Protein AF-A0A0F9NZF8-F1 (afdb_monomer_lite)

pLDDT: mean 92.06, std 8.43, range [43.84, 97.69]

Radius of gyration: 11.47 Å; chains: 1; bounding box: 30×20×28 Å

Secondary structure (DSSP, 8-state):
--HHHHHHHHHHSTTTTTTSHHHHHHHT--GGGEEEEEETTEEEEEESS--GGG----EEEETTT--EESS--

Organism: NCBI:txid412755

Structure (mmCIF, N/CA/C/O backbone):
data_AF-A0A0F9NZF8-F1
#
_entry.id   AF-A0A0F9NZF8-F1
#
loop_
_atom_site.group_PDB
_atom_site.id
_atom_site.type_symbol
_atom_site.label_atom_id
_atom_site.label_alt_id
_atom_site.label_comp_id
_atom_site.label_asym_id
_atom_site.label_entity_id
_atom_site.label_seq_id
_atom_site.pdbx_PDB_ins_code
_atom_site.Cartn_x
_atom_site.Cartn_y
_atom_site.Cartn_z
_atom_site.occupancy
_atom_site.B_iso_or_equiv
_atom_site.auth_seq_id
_atom_site.auth_comp_id
_atom_site.auth_asym_id
_atom_site.auth_atom_id
_atom_site.pdbx_PDB_model_num
ATOM 1 N N . MET A 1 1 ? -4.154 12.960 3.075 1.00 92.06 1 MET A N 1
ATOM 2 C CA . MET A 1 1 ? -3.450 11.668 3.042 1.00 92.06 1 MET A CA 1
ATOM 3 C C . MET A 1 1 ? -2.567 11.608 1.809 1.00 92.06 1 MET A C 1
ATOM 5 O O . MET A 1 1 ? -3.067 11.467 0.699 1.00 92.06 1 MET A O 1
ATOM 9 N N . THR A 1 2 ? -1.262 11.744 1.998 1.00 96.44 2 THR A N 1
ATOM 10 C CA . THR A 1 2 ? -0.234 11.498 0.980 1.00 96.44 2 THR A CA 1
ATOM 11 C C . THR A 1 2 ? 0.314 10.068 1.109 1.00 96.44 2 THR A C 1
ATOM 13 O O . THR A 1 2 ? 0.152 9.442 2.159 1.00 96.44 2 THR A O 1
ATOM 16 N N . PRO A 1 3 ? 1.017 9.523 0.095 1.00 96.81 3 PRO A N 1
ATOM 17 C CA . PRO A 1 3 ? 1.690 8.229 0.235 1.00 96.81 3 PRO A CA 1
ATOM 18 C C . PRO A 1 3 ? 2.679 8.178 1.409 1.00 96.81 3 PRO A C 1
ATOM 20 O O . PRO A 1 3 ? 2.796 7.149 2.070 1.00 96.81 3 PRO A O 1
ATOM 23 N N . ALA A 1 4 ? 3.379 9.282 1.689 1.00 96.38 4 ALA A N 1
ATOM 24 C CA . ALA A 1 4 ? 4.326 9.363 2.800 1.00 96.38 4 ALA A CA 1
ATOM 25 C C . ALA A 1 4 ? 3.617 9.348 4.164 1.00 96.38 4 ALA A C 1
ATOM 27 O O . ALA A 1 4 ? 4.051 8.640 5.069 1.00 96.38 4 ALA A O 1
ATOM 28 N N . GLU A 1 5 ? 2.502 10.072 4.293 1.00 96.44 5 GLU A N 1
ATOM 29 C CA . GLU A 1 5 ? 1.658 10.033 5.494 1.00 96.44 5 GLU A CA 1
ATOM 30 C C . GLU A 1 5 ? 1.108 8.625 5.737 1.00 96.44 5 GLU A C 1
ATOM 32 O O . GLU A 1 5 ? 1.228 8.108 6.846 1.00 96.44 5 GLU A O 1
ATOM 37 N N . LEU A 1 6 ? 0.580 7.971 4.694 1.00 96.75 6 LEU A N 1
ATOM 38 C CA . LEU A 1 6 ? 0.046 6.614 4.804 1.00 96.75 6 LEU A CA 1
ATOM 39 C C . LEU A 1 6 ? 1.136 5.619 5.215 1.00 96.75 6 LEU A C 1
ATOM 41 O O . LEU A 1 6 ? 0.913 4.802 6.105 1.00 96.75 6 LEU A O 1
ATOM 45 N N . LYS A 1 7 ? 2.336 5.723 4.627 1.00 96.69 7 LYS A N 1
ATOM 46 C CA . LYS A 1 7 ? 3.502 4.936 5.044 1.00 96.69 7 LYS A CA 1
ATOM 47 C C . LYS A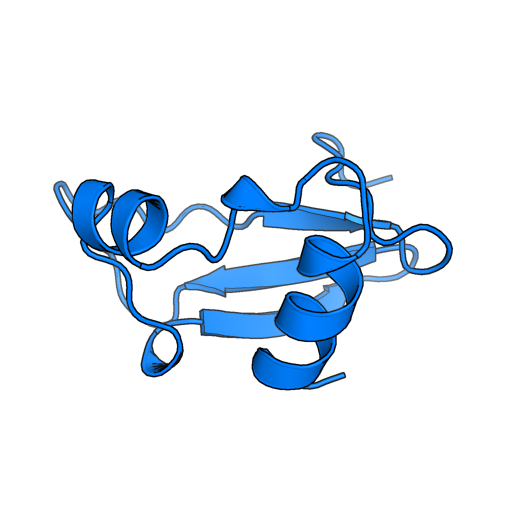 1 7 ? 3.785 5.099 6.534 1.00 96.69 7 LYS A C 1
ATOM 49 O O . LYS A 1 7 ? 3.917 4.095 7.226 1.00 96.69 7 LYS A O 1
ATOM 54 N N . ASN A 1 8 ? 3.857 6.337 7.024 1.00 96.44 8 ASN A N 1
ATOM 55 C CA . ASN A 1 8 ? 4.183 6.606 8.424 1.00 96.44 8 ASN A CA 1
ATOM 56 C C . ASN A 1 8 ? 3.157 5.988 9.384 1.00 96.44 8 ASN A C 1
ATOM 58 O O . ASN A 1 8 ? 3.545 5.503 10.442 1.00 96.44 8 ASN A O 1
ATOM 62 N N . GLN A 1 9 ? 1.873 5.981 9.017 1.00 96.44 9 GLN A N 1
ATOM 63 C CA . GLN A 1 9 ? 0.816 5.358 9.819 1.00 96.44 9 GLN A CA 1
ATOM 64 C C . GLN A 1 9 ? 0.898 3.825 9.785 1.00 96.44 9 GLN A C 1
ATOM 66 O O . GLN A 1 9 ? 0.868 3.168 10.823 1.00 96.44 9 GLN A O 1
ATOM 71 N N . VAL A 1 10 ? 1.070 3.243 8.596 1.00 95.94 10 VAL A N 1
ATOM 72 C CA . VAL A 1 10 ? 1.172 1.785 8.411 1.00 95.94 10 VAL A CA 1
ATOM 73 C C . VAL A 1 10 ? 2.409 1.211 9.114 1.00 95.94 10 VAL A C 1
ATOM 75 O O . VAL A 1 10 ? 2.339 0.136 9.710 1.00 95.94 10 VAL A O 1
ATOM 78 N N . GLU A 1 11 ? 3.529 1.939 9.106 1.00 95.31 11 GLU A N 1
ATOM 79 C CA . GLU A 1 11 ? 4.776 1.554 9.783 1.00 95.31 11 GLU A CA 1
ATOM 80 C C . GLU A 1 11 ? 4.680 1.519 11.312 1.00 95.31 11 GLU A C 1
ATOM 82 O O . GLU A 1 11 ? 5.422 0.772 11.951 1.00 95.31 11 GLU A O 1
ATOM 87 N N . GLN A 1 12 ? 3.734 2.251 11.899 1.00 93.19 12 GLN A N 1
ATOM 88 C CA . GLN A 1 12 ? 3.440 2.194 13.335 1.00 93.19 12 GLN A CA 1
ATOM 89 C C . GLN A 1 12 ? 2.526 1.014 13.702 1.00 93.19 12 GLN A C 1
ATOM 91 O O . GLN A 1 12 ? 2.378 0.679 14.877 1.00 93.19 12 GLN A O 1
ATOM 96 N N . GLY A 1 13 ? 1.901 0.381 12.706 1.00 90.75 13 GLY A N 1
ATOM 97 C CA . GLY A 1 13 ? 0.900 -0.660 12.888 1.00 90.75 13 GLY A CA 1
ATOM 98 C C . GLY A 1 13 ? 1.416 -2.090 12.710 1.00 90.75 13 GLY A C 1
ATOM 99 O O . GLY A 1 13 ? 2.607 -2.400 12.777 1.00 90.75 13 GLY A O 1
ATOM 100 N N . LYS A 1 14 ? 0.469 -3.004 12.462 1.00 87.88 14 LYS A N 1
ATOM 101 C CA . LYS A 1 14 ? 0.755 -4.432 12.237 1.00 87.88 14 LYS A CA 1
ATOM 102 C C . LYS A 1 14 ? 1.430 -4.695 10.888 1.00 87.88 14 LYS A C 1
ATOM 104 O O . LYS A 1 14 ? 2.251 -5.602 10.784 1.00 87.88 14 LYS A O 1
ATOM 109 N N . ASP A 1 15 ? 1.137 -3.873 9.884 1.00 90.62 15 ASP A N 1
ATOM 110 C CA . ASP A 1 15 ? 1.661 -3.998 8.520 1.00 90.62 15 ASP A CA 1
ATOM 111 C C . ASP A 1 15 ? 2.982 -3.234 8.316 1.00 90.62 15 ASP A C 1
ATOM 113 O O . ASP A 1 15 ? 3.330 -2.838 7.202 1.00 90.62 15 ASP A O 1
ATOM 117 N N . ARG A 1 16 ? 3.773 -3.069 9.385 1.00 92.25 16 ARG A N 1
ATOM 118 C CA . ARG A 1 16 ? 4.981 -2.230 9.395 1.00 92.25 16 ARG A CA 1
ATOM 119 C C . ARG A 1 16 ? 6.052 -2.571 8.360 1.00 92.25 16 ARG A C 1
ATOM 121 O O . ARG A 1 16 ? 6.926 -1.763 8.068 1.00 92.25 16 ARG A O 1
ATOM 128 N N . PHE A 1 17 ? 6.000 -3.774 7.797 1.00 93.44 17 PHE A N 1
ATOM 129 C CA . PHE A 1 17 ? 6.957 -4.233 6.796 1.00 93.44 17 PHE A CA 1
ATOM 130 C C . PHE A 1 17 ? 6.566 -3.879 5.354 1.00 93.44 17 PHE A C 1
ATOM 132 O O . PHE A 1 17 ? 7.399 -4.030 4.455 1.00 93.44 17 PHE A O 1
ATOM 139 N N . PHE A 1 18 ? 5.338 -3.398 5.124 1.00 94.38 18 PHE A N 1
ATOM 140 C CA . PHE A 1 18 ? 4.783 -3.158 3.790 1.00 94.38 18 PHE A CA 1
ATOM 141 C C . PHE A 1 18 ? 5.610 -2.141 2.989 1.00 94.38 18 PHE A C 1
ATOM 143 O O . PHE A 1 18 ? 6.012 -2.412 1.859 1.00 94.38 18 PHE A O 1
ATOM 150 N N . PHE A 1 19 ? 5.942 -1.005 3.606 1.00 95.06 19 PHE A N 1
ATOM 151 C CA . PHE A 1 19 ? 6.709 0.080 2.983 1.00 95.06 19 PHE A CA 1
ATOM 152 C C . PHE A 1 19 ? 8.216 0.011 3.249 1.00 95.06 19 PHE A C 1
ATOM 154 O O . PHE A 1 19 ? 8.948 0.963 2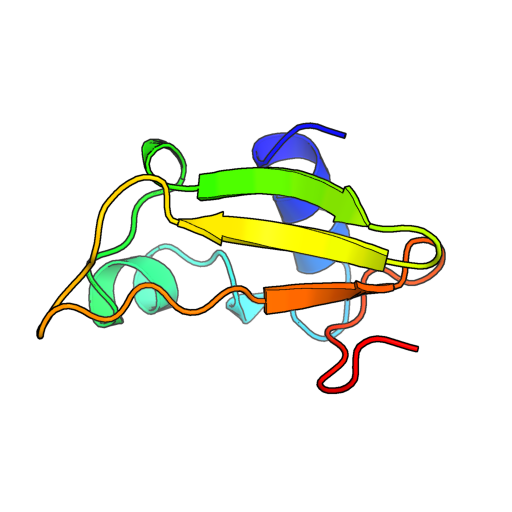.965 1.00 95.06 19 PHE A O 1
ATOM 161 N N . THR A 1 20 ? 8.724 -1.112 3.764 1.00 95.06 20 THR A N 1
ATOM 162 C CA . THR A 1 20 ? 10.173 -1.245 3.936 1.00 95.06 20 THR A CA 1
ATOM 163 C C . THR A 1 20 ? 10.867 -1.260 2.582 1.00 95.06 20 THR A C 1
ATOM 165 O O . THR A 1 20 ? 10.363 -1.804 1.596 1.00 95.06 20 THR A O 1
ATOM 168 N N . ARG A 1 21 ? 12.084 -0.709 2.536 1.00 94.25 21 ARG A N 1
ATOM 169 C CA . ARG A 1 21 ? 12.907 -0.704 1.318 1.00 94.25 21 ARG A CA 1
ATOM 170 C C . ARG A 1 21 ? 13.090 -2.111 0.742 1.00 94.25 21 ARG A C 1
ATOM 172 O O . ARG A 1 21 ? 13.109 -2.257 -0.475 1.00 94.25 21 ARG A O 1
ATOM 179 N N . LYS A 1 22 ? 13.207 -3.131 1.603 1.00 95.38 22 LYS A N 1
ATOM 180 C CA . LYS A 1 22 ? 13.330 -4.538 1.194 1.00 95.38 22 LYS A CA 1
ATOM 181 C C . LYS A 1 22 ? 12.071 -5.014 0.469 1.00 95.38 22 LYS A C 1
ATOM 183 O O . LYS A 1 22 ? 12.194 -5.522 -0.640 1.00 95.38 22 LYS A O 1
ATOM 188 N N . THR A 1 23 ? 10.894 -4.811 1.062 1.00 93.88 23 THR A N 1
ATOM 189 C CA . THR A 1 23 ? 9.612 -5.210 0.463 1.00 93.88 23 THR A CA 1
ATOM 190 C C . THR A 1 23 ? 9.364 -4.472 -0.847 1.00 93.88 23 THR A C 1
ATOM 192 O O . THR A 1 23 ? 9.126 -5.112 -1.864 1.00 93.88 23 THR A O 1
ATOM 195 N N . MET A 1 24 ? 9.504 -3.143 -0.867 1.00 94.06 24 MET A N 1
ATOM 196 C CA . MET A 1 24 ? 9.306 -2.371 -2.098 1.00 94.06 24 MET A CA 1
ATOM 197 C C . MET A 1 24 ? 10.271 -2.817 -3.201 1.00 94.06 24 MET A C 1
ATOM 199 O O . MET A 1 24 ? 9.832 -3.125 -4.303 1.00 94.06 24 MET A O 1
ATOM 203 N N . ARG A 1 25 ? 11.571 -2.962 -2.899 1.00 93.75 25 ARG A N 1
ATOM 204 C CA . ARG A 1 25 ? 12.562 -3.438 -3.877 1.00 93.75 25 ARG A CA 1
ATOM 205 C C . ARG A 1 25 ? 12.236 -4.834 -4.405 1.00 93.75 25 ARG A C 1
ATOM 207 O O . ARG A 1 25 ? 12.420 -5.065 -5.593 1.00 93.75 25 ARG A O 1
ATOM 214 N N . PHE A 1 26 ? 11.768 -5.742 -3.548 1.00 91.75 26 PHE A N 1
ATOM 215 C CA . PHE A 1 26 ? 11.379 -7.094 -3.955 1.00 91.75 26 PHE A CA 1
ATOM 216 C C . PHE A 1 26 ? 10.287 -7.067 -5.035 1.00 91.75 26 PHE A C 1
ATOM 218 O O . PHE A 1 26 ? 10.379 -7.796 -6.017 1.00 91.75 26 PHE A O 1
ATOM 225 N N . PHE A 1 27 ? 9.312 -6.165 -4.905 1.00 89.56 27 PHE A N 1
ATOM 226 C CA . PHE A 1 27 ? 8.254 -5.989 -5.903 1.00 89.56 27 PHE A CA 1
ATOM 227 C C . PHE A 1 27 ? 8.637 -5.077 -7.080 1.00 89.56 27 PHE A C 1
ATOM 229 O O . PHE A 1 27 ? 7.881 -5.004 -8.040 1.00 89.56 27 PHE A O 1
ATOM 236 N N . GLY A 1 28 ? 9.796 -4.410 -7.050 1.00 92.56 28 GLY A N 1
ATOM 237 C CA . GLY A 1 28 ? 10.170 -3.397 -8.049 1.00 92.56 28 GLY A CA 1
ATOM 238 C C . GLY A 1 28 ? 9.512 -2.029 -7.817 1.00 92.56 28 GLY A C 1
ATOM 239 O O . GLY A 1 28 ? 9.457 -1.203 -8.722 1.00 92.56 28 GLY A O 1
ATOM 240 N N . ASP A 1 29 ? 9.014 -1.781 -6.607 1.00 93.88 29 ASP A N 1
ATOM 241 C CA . ASP A 1 29 ? 8.341 -0.549 -6.209 1.00 93.88 29 ASP A CA 1
ATOM 242 C C . ASP A 1 29 ? 9.298 0.503 -5.627 1.00 93.88 29 ASP A C 1
ATOM 244 O O . ASP A 1 29 ? 10.369 0.218 -5.082 1.00 93.88 29 ASP A O 1
ATOM 248 N N . THR A 1 30 ? 8.840 1.755 -5.662 1.00 95.06 30 THR A N 1
ATOM 249 C CA . THR A 1 30 ? 9.405 2.868 -4.889 1.00 95.06 30 THR A CA 1
ATOM 250 C C . THR A 1 30 ? 8.278 3.740 -4.345 1.00 95.06 30 THR A C 1
ATOM 252 O O . THR A 1 30 ? 7.192 3.780 -4.919 1.00 95.06 30 THR A O 1
ATOM 255 N N . MET A 1 31 ? 8.541 4.529 -3.296 1.00 95.50 31 MET A N 1
ATOM 256 C CA . MET A 1 31 ? 7.540 5.472 -2.769 1.00 95.50 31 MET A CA 1
ATOM 257 C C . MET A 1 31 ? 7.013 6.461 -3.816 1.00 95.50 31 MET A C 1
ATOM 259 O O . MET A 1 31 ? 5.868 6.891 -3.726 1.00 95.50 31 MET A O 1
ATOM 263 N N . ARG A 1 32 ? 7.823 6.804 -4.827 1.00 95.44 32 ARG A N 1
ATOM 264 C CA . ARG A 1 32 ? 7.414 7.701 -5.918 1.00 95.44 32 ARG A CA 1
ATOM 265 C C . ARG A 1 32 ? 6.345 7.071 -6.817 1.00 95.44 32 ARG A C 1
ATOM 267 O O . ARG A 1 32 ? 5.493 7.802 -7.327 1.00 95.44 32 ARG A O 1
ATOM 274 N N . ASN 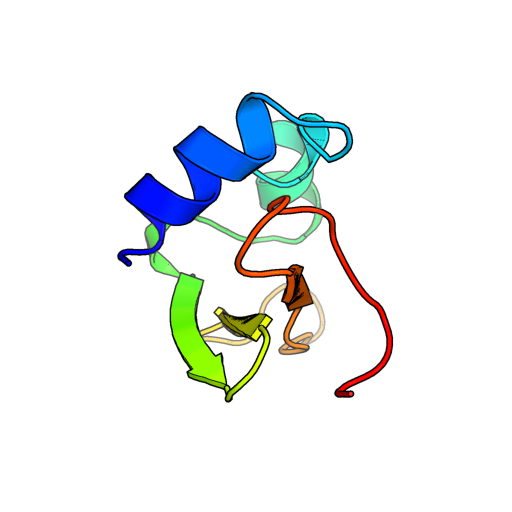A 1 33 ? 6.373 5.743 -6.967 1.00 95.56 33 ASN A N 1
ATOM 275 C CA . ASN A 1 33 ? 5.417 4.990 -7.778 1.00 95.56 33 ASN A CA 1
ATOM 276 C C . ASN A 1 33 ? 4.037 4.871 -7.117 1.00 95.56 33 ASN A C 1
ATOM 278 O O . ASN A 1 33 ? 3.055 4.594 -7.796 1.00 95.56 33 ASN A O 1
ATOM 282 N N . TYR A 1 34 ? 3.931 5.109 -5.812 1.00 96.56 34 TYR A N 1
ATOM 283 C CA . TYR A 1 34 ? 2.647 5.040 -5.133 1.00 96.56 34 TYR A CA 1
ATOM 284 C C . TYR A 1 34 ? 1.841 6.330 -5.266 1.00 96.56 34 TYR A C 1
ATOM 286 O O . TYR A 1 34 ? 2.361 7.447 -5.155 1.00 96.56 34 TYR A O 1
ATOM 294 N N . GLY A 1 35 ? 0.542 6.158 -5.478 1.00 97.19 35 GLY A N 1
ATOM 295 C CA . GLY A 1 35 ? -0.487 7.156 -5.241 1.00 97.19 35 GLY A CA 1
ATOM 296 C C . GLY A 1 35 ? -1.443 6.668 -4.157 1.00 97.19 35 GLY A C 1
ATOM 297 O O . GLY A 1 35 ? -1.577 5.469 -3.923 1.00 97.19 35 GLY A O 1
ATOM 298 N N . VAL A 1 36 ? -2.094 7.608 -3.480 1.00 97.69 36 VAL A N 1
ATOM 299 C CA . VAL A 1 36 ? -3.172 7.313 -2.533 1.00 97.69 36 VAL A CA 1
ATOM 300 C C . VAL A 1 36 ? -4.412 8.036 -3.016 1.00 97.69 36 VAL A C 1
ATOM 302 O O . VAL A 1 36 ? -4.327 9.201 -3.406 1.00 97.69 36 VAL A O 1
ATOM 305 N N . LYS A 1 37 ? -5.551 7.350 -3.010 1.00 96.19 37 LYS A N 1
ATOM 306 C CA . LYS A 1 37 ? -6.855 7.966 -3.237 1.00 96.19 37 LYS A CA 1
ATOM 307 C C . LYS A 1 37 ? -7.819 7.596 -2.121 1.00 96.19 37 LYS A C 1
ATOM 309 O O . LYS A 1 37 ? -7.701 6.539 -1.496 1.00 96.19 37 LYS A O 1
ATOM 314 N N . ASP A 1 38 ? -8.758 8.496 -1.883 1.00 96.19 38 ASP A N 1
ATOM 315 C CA . ASP A 1 38 ? -9.898 8.227 -1.025 1.00 96.19 38 ASP A CA 1
ATOM 316 C C . ASP A 1 38 ? -10.830 7.230 -1.728 1.00 96.19 38 ASP A C 1
ATOM 318 O O . ASP A 1 38 ? -11.213 7.449 -2.879 1.00 96.19 38 ASP A O 1
ATOM 322 N N . ALA A 1 39 ? -11.145 6.122 -1.062 1.00 94.81 39 ALA A N 1
ATOM 323 C CA . ALA A 1 39 ? -12.057 5.100 -1.558 1.00 94.81 39 ALA A CA 1
ATOM 324 C C . ALA A 1 39 ? -13.140 4.776 -0.512 1.00 94.81 39 ALA A C 1
ATOM 326 O O . ALA A 1 39 ? -13.463 3.614 -0.285 1.00 94.81 39 ALA A O 1
ATOM 327 N N . GLY A 1 40 ? -13.690 5.806 0.142 1.00 93.75 40 GLY A N 1
ATOM 328 C CA . GLY A 1 40 ? -14.785 5.661 1.103 1.00 93.75 40 GLY A CA 1
ATOM 329 C C . GLY A 1 40 ? -14.269 5.341 2.501 1.00 93.75 40 GLY A C 1
ATOM 330 O O . GLY A 1 40 ? -13.675 6.199 3.155 1.00 93.75 40 GLY A O 1
ATOM 331 N N . GLU A 1 41 ? -14.479 4.117 2.978 1.00 94.00 41 GLU A N 1
ATOM 332 C CA . GLU A 1 41 ? -14.016 3.689 4.310 1.00 94.00 41 GLU A CA 1
ATOM 333 C C . GLU A 1 41 ? -12.513 3.378 4.363 1.00 94.00 41 GLU A C 1
ATOM 335 O O . GLU A 1 41 ? -11.924 3.269 5.442 1.00 94.00 41 GLU A O 1
ATOM 340 N N . VAL A 1 42 ? -11.872 3.283 3.195 1.00 96.06 42 VAL A N 1
ATOM 341 C CA . VAL A 1 42 ? -10.471 2.885 3.050 1.00 96.06 42 VAL A CA 1
ATOM 342 C C . VAL A 1 42 ? -9.656 3.917 2.271 1.00 96.06 42 VAL A C 1
ATOM 344 O O . VAL A 1 42 ? -10.166 4.686 1.454 1.00 96.06 42 VAL A O 1
ATOM 347 N N . TRP A 1 43 ? -8.348 3.907 2.509 1.00 96.88 43 TRP A N 1
ATOM 348 C CA . TRP A 1 43 ? -7.355 4.474 1.608 1.00 96.88 43 TRP A CA 1
ATOM 349 C C . TRP A 1 43 ? -6.964 3.423 0.574 1.00 96.88 43 TRP A C 1
ATOM 351 O O . TRP A 1 43 ? -6.480 2.351 0.940 1.00 96.88 43 TRP A O 1
ATOM 361 N N . GLU A 1 44 ? -7.128 3.729 -0.712 1.00 96.56 44 GLU A N 1
ATOM 362 C CA . GLU A 1 44 ? -6.572 2.898 -1.778 1.00 96.56 44 GLU A CA 1
ATOM 363 C C . GLU A 1 44 ? -5.165 3.394 -2.124 1.00 96.56 44 GLU A C 1
ATOM 365 O O . GLU A 1 44 ? -4.980 4.509 -2.617 1.00 96.56 44 GLU A O 1
ATOM 370 N N . LEU A 1 45 ? -4.175 2.540 -1.879 1.00 96.38 45 LEU A N 1
ATOM 371 C CA . LEU A 1 45 ? -2.810 2.683 -2.354 1.00 96.38 45 LEU A CA 1
ATOM 372 C C . LEU A 1 45 ? -2.707 2.019 -3.729 1.00 96.38 45 LEU A C 1
ATOM 374 O O . LEU A 1 45 ? -2.677 0.793 -3.833 1.00 96.38 45 LEU A O 1
ATOM 378 N N . TYR A 1 46 ? -2.630 2.827 -4.777 1.00 95.19 46 TYR A N 1
ATOM 379 C CA . TYR A 1 46 ? -2.477 2.347 -6.147 1.00 95.19 46 TYR A CA 1
ATOM 380 C C . TYR A 1 46 ? -1.060 2.610 -6.659 1.00 95.19 46 TYR A C 1
ATOM 382 O O . TYR A 1 46 ? -0.341 3.489 -6.168 1.00 95.19 46 TYR A O 1
ATOM 390 N N . ARG A 1 47 ? -0.654 1.846 -7.671 1.00 95.19 47 ARG A N 1
ATOM 391 C CA . ARG A 1 47 ? 0.608 2.051 -8.386 1.00 95.19 47 ARG A CA 1
ATOM 392 C C . ARG A 1 47 ? 0.365 2.927 -9.607 1.00 95.19 47 ARG A C 1
ATOM 394 O O . ARG A 1 47 ? -0.558 2.670 -10.373 1.00 95.19 47 ARG A O 1
ATOM 401 N N . LYS A 1 48 ? 1.186 3.959 -9.789 1.00 95.00 48 LYS A N 1
ATOM 402 C CA . LYS A 1 48 ? 1.123 4.871 -10.942 1.00 95.00 48 LYS A CA 1
ATOM 403 C C . LYS A 1 48 ? 1.629 4.199 -12.213 1.00 95.00 48 LYS A C 1
ATOM 405 O O . LYS A 1 48 ? 1.091 4.433 -13.288 1.00 95.00 48 LYS A O 1
ATOM 410 N N . HIS A 1 49 ? 2.645 3.353 -12.071 1.00 93.56 49 HIS A N 1
ATOM 411 C CA . HIS A 1 49 ? 3.211 2.547 -13.140 1.00 93.56 49 HIS A CA 1
ATOM 412 C C . HIS A 1 49 ? 3.255 1.071 -12.721 1.00 93.56 49 HIS A C 1
ATOM 414 O O . HIS A 1 49 ? 3.476 0.781 -11.536 1.00 93.56 49 HIS A O 1
ATOM 420 N N . PRO A 1 50 ? 3.058 0.133 -13.665 1.00 92.00 50 PRO A N 1
ATOM 421 C CA . PRO A 1 50 ? 3.241 -1.290 -13.406 1.00 92.00 50 PRO A CA 1
ATOM 422 C C . PRO A 1 50 ? 4.648 -1.590 -12.883 1.00 92.00 50 PRO A C 1
ATOM 424 O O . PRO A 1 50 ? 5.616 -0.944 -13.287 1.00 92.00 50 PRO A O 1
ATOM 427 N N . VAL A 1 51 ? 4.759 -2.580 -12.001 1.00 89.75 51 VAL A N 1
ATOM 428 C CA . VAL A 1 51 ? 6.047 -3.063 -11.484 1.00 89.75 51 VAL A CA 1
ATOM 429 C C . VAL A 1 51 ? 6.449 -4.372 -12.157 1.00 89.75 51 VAL A C 1
ATOM 431 O O . VAL A 1 51 ? 5.917 -4.711 -13.217 1.00 89.75 51 VAL A O 1
ATOM 434 N N . ASN A 1 52 ? 7.403 -5.104 -11.575 1.00 84.94 52 ASN A N 1
ATOM 435 C CA . ASN A 1 52 ? 7.905 -6.370 -12.106 1.00 84.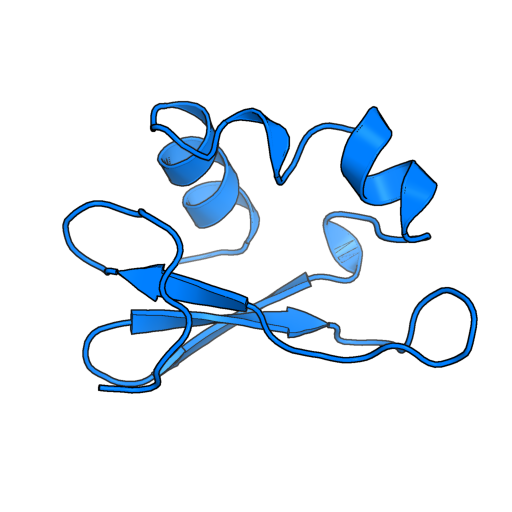94 52 ASN A CA 1
ATOM 436 C C . ASN A 1 52 ? 6.755 -7.269 -12.600 1.00 84.94 52 ASN A C 1
ATOM 438 O O . ASN A 1 52 ? 5.759 -7.464 -11.902 1.00 84.94 52 ASN A O 1
ATOM 442 N N . HIS A 1 53 ? 6.902 -7.802 -13.816 1.00 82.44 53 HIS A N 1
ATOM 443 C CA . HIS A 1 53 ? 5.898 -8.634 -14.497 1.00 82.44 53 HIS A CA 1
ATOM 444 C C . HIS A 1 53 ? 4.543 -7.951 -14.767 1.00 82.44 53 HIS A C 1
ATOM 446 O O . HIS A 1 53 ? 3.539 -8.629 -14.963 1.00 82.44 53 HIS A O 1
ATOM 452 N N . GLY A 1 54 ? 4.498 -6.615 -14.798 1.00 81.94 54 GLY A N 1
ATOM 453 C CA . GLY A 1 54 ? 3.290 -5.853 -15.125 1.00 81.94 54 GLY A CA 1
ATOM 454 C C . GLY A 1 54 ? 2.290 -5.740 -13.972 1.00 81.94 54 GLY A C 1
ATOM 455 O O . GLY A 1 54 ? 1.165 -5.291 -14.181 1.00 81.94 54 GLY A O 1
ATOM 456 N N . LEU A 1 55 ? 2.678 -6.125 -12.752 1.00 82.88 55 LEU A N 1
ATOM 457 C CA . LEU A 1 55 ? 1.794 -6.052 -11.593 1.00 82.88 55 LEU A CA 1
ATOM 458 C C . LEU A 1 55 ? 1.429 -4.588 -11.290 1.00 82.88 55 LEU A C 1
ATOM 460 O O . LEU A 1 55 ? 2.297 -3.749 -11.064 1.00 82.88 55 LEU A O 1
ATOM 464 N N . SER A 1 56 ? 0.135 -4.279 -11.248 1.00 88.06 56 SER A N 1
ATOM 465 C CA . SER A 1 56 ? -0.383 -2.929 -10.967 1.00 88.06 56 SER A CA 1
ATOM 466 C C . SER A 1 56 ? -1.465 -2.911 -9.882 1.00 88.06 56 SER A C 1
ATOM 468 O O . SER A 1 56 ? -2.139 -1.903 -9.695 1.00 88.06 56 SER A O 1
ATOM 470 N N . SER A 1 57 ? -1.627 -4.015 -9.143 1.00 88.19 57 SER A N 1
ATOM 471 C CA . SER A 1 57 ? -2.697 -4.164 -8.153 1.00 88.19 57 SER A CA 1
ATOM 472 C C . SER A 1 57 ? -2.642 -3.096 -7.057 1.00 88.19 57 SER A C 1
ATOM 474 O O . SER A 1 57 ? -1.563 -2.716 -6.592 1.00 88.19 57 SER A O 1
ATOM 476 N N . SER A 1 58 ? -3.817 -2.635 -6.631 1.00 93.62 58 SER A N 1
ATOM 477 C CA . SER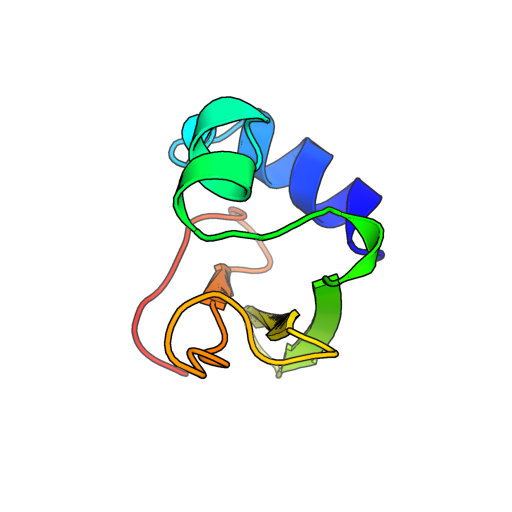 A 1 58 ? -3.962 -1.738 -5.485 1.00 93.62 58 SER A CA 1
ATOM 478 C C . SER A 1 58 ? -3.926 -2.510 -4.164 1.00 93.62 58 SER A C 1
ATOM 480 O O . SER A 1 58 ? -4.283 -3.688 -4.099 1.00 93.62 58 SER A O 1
ATOM 482 N N . ALA A 1 59 ? -3.536 -1.823 -3.095 1.00 94.38 59 ALA A N 1
ATOM 483 C CA . ALA A 1 59 ? -3.731 -2.254 -1.717 1.00 94.38 59 ALA A CA 1
ATOM 484 C C . ALA A 1 59 ? -4.700 -1.299 -1.009 1.00 94.38 59 ALA A C 1
ATOM 486 O O . ALA A 1 59 ? -4.760 -0.117 -1.340 1.00 94.38 59 ALA A O 1
ATOM 487 N N . TYR A 1 60 ? -5.439 -1.801 -0.024 1.00 95.44 60 TYR A N 1
ATOM 488 C CA . TYR A 1 60 ? -6.435 -1.022 0.708 1.00 95.44 60 TYR A CA 1
ATOM 489 C C . TYR A 1 60 ? -6.096 -1.006 2.192 1.00 95.44 60 TYR A C 1
ATOM 491 O O . TYR A 1 60 ? -5.684 -2.027 2.746 1.00 95.44 60 TYR A O 1
ATOM 499 N N . PHE A 1 61 ? -6.269 0.147 2.830 1.00 95.75 61 PHE A N 1
ATOM 500 C CA . PHE A 1 61 ? -5.989 0.343 4.248 1.00 95.75 61 PHE A CA 1
ATOM 501 C C . PHE A 1 61 ? -7.179 1.011 4.928 1.00 95.75 61 PHE A C 1
ATOM 503 O O . PHE A 1 61 ? -7.649 2.047 4.467 1.00 95.75 61 PHE A O 1
ATOM 510 N N . ASP A 1 62 ? -7.646 0.436 6.032 1.00 95.12 62 ASP A N 1
ATOM 511 C CA . ASP A 1 62 ? -8.720 1.013 6.842 1.00 95.12 62 ASP A CA 1
ATOM 512 C C . ASP A 1 62 ? -8.335 2.418 7.340 1.00 95.12 62 ASP A C 1
ATOM 514 O O . ASP A 1 62 ? -7.230 2.622 7.849 1.00 95.12 62 ASP A O 1
ATOM 518 N N . LYS A 1 63 ? -9.229 3.405 7.205 1.00 95.12 63 LYS A N 1
ATOM 519 C CA . LYS A 1 63 ? -8.904 4.805 7.540 1.00 95.12 63 LYS A CA 1
ATOM 520 C C . LYS A 1 63 ? -8.677 5.060 9.029 1.00 95.12 63 LYS A C 1
ATOM 522 O O . LYS A 1 63 ? -8.046 6.058 9.373 1.00 95.12 63 LYS A O 1
ATOM 527 N N . LYS A 1 64 ? -9.211 4.206 9.907 1.00 93.62 64 LYS A N 1
ATOM 528 C CA . LYS A 1 64 ? -9.152 4.393 11.365 1.00 93.62 64 LYS A CA 1
ATOM 529 C C . LYS A 1 64 ? -7.922 3.721 11.963 1.00 93.62 64 LYS A C 1
ATOM 531 O O . LYS A 1 64 ? -7.280 4.264 12.854 1.00 93.62 64 LYS A O 1
ATOM 536 N N . THR A 1 65 ? -7.612 2.524 11.483 1.00 94.62 65 THR A N 1
ATOM 537 C CA . THR A 1 65 ? -6.608 1.625 12.058 1.00 94.62 65 THR A CA 1
ATOM 538 C C . THR A 1 65 ? -5.373 1.465 11.184 1.00 94.62 65 THR A C 1
ATOM 540 O O . THR A 1 65 ? -4.382 0.906 11.654 1.00 94.62 65 THR A O 1
ATOM 543 N N . TYR A 1 66 ? -5.430 1.904 9.922 1.00 94.62 66 TYR A N 1
ATOM 544 C CA . TYR A 1 66 ? -4.371 1.757 8.921 1.00 94.62 66 TYR A CA 1
ATOM 545 C C . TYR A 1 66 ? -3.922 0.309 8.694 1.00 94.62 66 TYR A C 1
ATOM 547 O O . TYR A 1 66 ? -2.833 0.056 8.181 1.00 94.62 66 TYR A O 1
ATOM 555 N N . ARG A 1 67 ? -4.761 -0.664 9.063 1.00 94.06 67 ARG A N 1
ATOM 556 C CA . ARG A 1 67 ? -4.526 -2.079 8.771 1.00 94.06 67 ARG A CA 1
ATOM 557 C C . ARG A 1 67 ? -4.913 -2.374 7.335 1.00 94.06 67 ARG A C 1
ATOM 559 O O . ARG A 1 67 ? -5.909 -1.846 6.838 1.00 94.06 67 ARG A O 1
ATOM 566 N N . ARG A 1 68 ? -4.141 -3.239 6.682 1.00 94.56 68 ARG A N 1
ATOM 567 C CA . ARG A 1 68 ? -4.460 -3.686 5.330 1.00 94.56 68 ARG A CA 1
ATOM 568 C C . ARG A 1 68 ? -5.751 -4.506 5.334 1.00 94.56 68 ARG A C 1
ATOM 570 O O . ARG A 1 68 ? -5.917 -5.405 6.158 1.00 94.56 68 ARG A O 1
ATOM 577 N N . VAL A 1 69 ? -6.632 -4.221 4.382 1.00 93.94 69 VAL A N 1
ATOM 578 C CA . VAL A 1 69 ? -7.871 -4.968 4.133 1.00 93.94 69 VAL A CA 1
ATOM 579 C C . VAL A 1 69 ? -7.867 -5.524 2.708 1.00 93.94 69 VAL A C 1
ATOM 581 O O . VAL A 1 69 ? -7.226 -4.968 1.814 1.00 93.94 69 VAL A O 1
ATOM 584 N N . PHE A 1 70 ? -8.534 -6.661 2.503 1.00 86.62 70 PHE A N 1
ATOM 585 C CA . PHE A 1 70 ? -8.528 -7.388 1.224 1.00 86.62 70 PHE A CA 1
ATOM 586 C C . PHE A 1 70 ? -9.857 -7.310 0.462 1.00 86.62 70 PHE A C 1
ATOM 588 O O . PHE A 1 70 ? -9.904 -7.686 -0.706 1.00 86.62 70 PHE A O 1
ATOM 595 N N . ALA A 1 71 ? -10.911 -6.791 1.092 1.00 68.94 71 ALA A N 1
ATOM 596 C CA . ALA A 1 71 ? -12.176 -6.465 0.448 1.00 68.94 71 ALA A CA 1
ATOM 597 C C . ALA A 1 71 ? -12.315 -4.938 0.363 1.00 68.94 71 ALA A C 1
ATOM 599 O O . ALA A 1 71 ? -11.955 -4.241 1.313 1.00 68.94 71 ALA A O 1
ATOM 600 N N . LYS A 1 72 ? -12.839 -4.427 -0.759 1.00 55.91 72 LYS A N 1
ATOM 601 C CA . LYS A 1 72 ? -13.512 -3.123 -0.749 1.00 55.91 72 LYS A CA 1
ATOM 602 C C . LYS A 1 72 ? -14.788 -3.345 0.063 1.00 55.91 72 LYS A C 1
ATOM 604 O O . LYS A 1 72 ? -15.651 -4.070 -0.431 1.00 55.91 72 LYS A O 1
ATOM 609 N N . SER A 1 73 ? -14.847 -2.872 1.308 1.00 43.84 73 SER A N 1
ATOM 610 C CA . SER A 1 73 ? -16.141 -2.739 1.983 1.00 43.84 73 SER A CA 1
ATOM 611 C C . SER A 1 73 ? -16.974 -1.670 1.288 1.00 43.84 73 SER A C 1
ATOM 613 O O . SER A 1 73 ? -16.370 -0.716 0.736 1.00 43.84 73 SER A O 1
#

Foldsee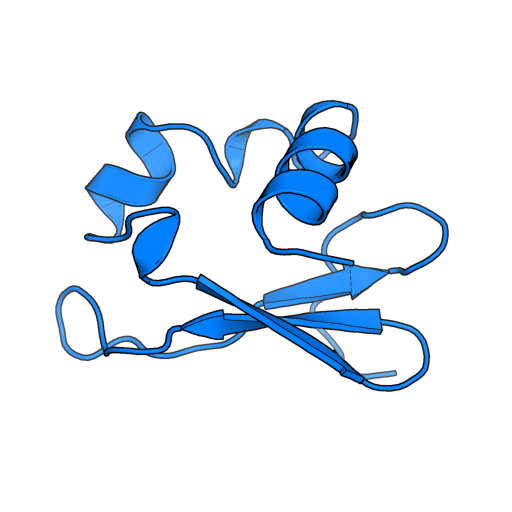k 3Di:
DFLVVLLVLCCVAPNVCCQDPVNQVVFQHDSVQWGWDDLDQWIKIWGNFATPPRDTDIWIAGPPRRDTDDDSD

Sequence (73 aa):
MTPAELKNQVEQGKDRFFFTRKTMRFFGDTMRNYGVKDAGEVWELYRKHPVNHGLSSSAYFDKKTYRRVFAKS